Protein AF-A0A0M3JQG2-F1 (afdb_monomer_lite)

Foldseek 3Di:
DKWKWKWACDPVRDTDTDTCPPDHDDDDPRDPGIDIDTPFPEEAEDADPVVVVVCVVVVVCVVRPPYHYDYDDPPPPPVVPVVVVVPD

Secondary structure (DSSP, 8-state):
---EEEEEEETTTEEEEEETTSS-----S--SSEEEEE--SEEEEES-HHHHHHHHHTTHHHHS-SEEEEE-----SGGGTTTSSS--

pLDDT: mean 70.78, std 16.46, range [41.06, 92.44]

Radius of gyration: 15.54 Å; chains: 1; bounding box: 37×36×29 Å

Structure (mmCIF, N/CA/C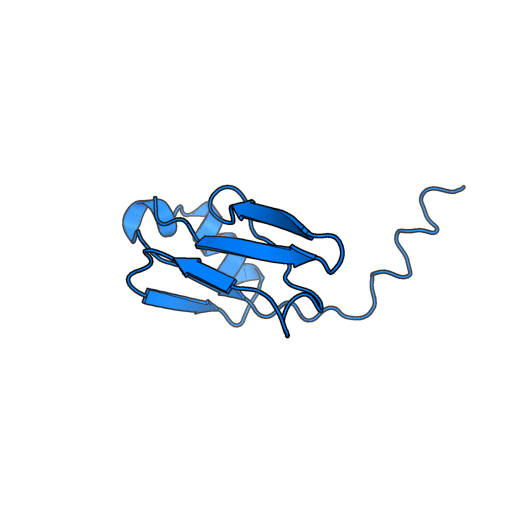/O backbone):
data_AF-A0A0M3JQG2-F1
#
_entry.id   AF-A0A0M3JQG2-F1
#
loop_
_atom_site.group_PDB
_atom_site.id
_atom_site.type_symbol
_atom_site.label_atom_id
_atom_site.label_alt_id
_atom_site.label_comp_id
_atom_site.label_asym_id
_atom_site.label_entity_id
_atom_site.label_seq_id
_atom_site.pdbx_PDB_ins_code
_atom_site.Cartn_x
_atom_site.Cartn_y
_atom_site.Cartn_z
_atom_site.occupancy
_atom_site.B_iso_or_equiv
_atom_site.auth_seq_id
_atom_site.auth_comp_id
_atom_site.auth_asym_id
_atom_site.auth_atom_id
_atom_site.pdbx_PDB_model_num
ATOM 1 N N . MET A 1 1 ? 0.224 -12.019 8.469 1.00 52.88 1 MET A N 1
ATOM 2 C CA . MET A 1 1 ? 0.182 -10.769 7.679 1.00 52.88 1 MET A CA 1
ATOM 3 C C . MET A 1 1 ? 0.250 -11.157 6.211 1.00 52.88 1 MET A C 1
ATOM 5 O O . MET A 1 1 ? 0.925 -12.134 5.913 1.00 52.88 1 MET A O 1
ATOM 9 N N . GLY A 1 2 ? -0.505 -10.513 5.318 1.00 51.06 2 GLY A N 1
ATOM 10 C CA . GLY A 1 2 ? -0.346 -10.774 3.882 1.00 51.06 2 GLY A CA 1
ATOM 11 C C . GLY A 1 2 ? 1.040 -10.313 3.449 1.00 51.06 2 GLY A C 1
ATOM 12 O O . GLY A 1 2 ? 1.422 -9.203 3.798 1.00 51.06 2 GLY A O 1
ATOM 13 N N . SER A 1 3 ? 1.799 -11.166 2.767 1.00 57.28 3 SER A N 1
ATOM 14 C CA . SER A 1 3 ? 3.089 -10.790 2.189 1.00 57.28 3 SER A CA 1
ATOM 15 C C . SER A 1 3 ? 2.945 -10.774 0.671 1.00 57.28 3 SER A C 1
ATOM 17 O O . SER A 1 3 ? 2.321 -11.662 0.077 1.00 57.28 3 SER A O 1
ATOM 19 N N . LEU A 1 4 ? 3.445 -9.701 0.068 1.00 59.28 4 LEU A N 1
ATOM 20 C CA . LEU A 1 4 ? 3.757 -9.638 -1.348 1.00 59.28 4 LEU A CA 1
ATOM 21 C C . LEU A 1 4 ? 5.267 -9.831 -1.431 1.00 59.28 4 LEU A C 1
ATOM 23 O O . LEU A 1 4 ? 6.019 -9.022 -0.888 1.00 59.28 4 LEU A O 1
ATOM 27 N N . VAL A 1 5 ? 5.683 -10.916 -2.073 1.00 60.56 5 VAL A N 1
ATOM 28 C CA . VAL A 1 5 ? 7.083 -11.172 -2.385 1.00 60.56 5 VAL A CA 1
ATOM 29 C C . VAL A 1 5 ? 7.248 -10.918 -3.872 1.00 60.56 5 VAL A C 1
ATOM 31 O O . VAL A 1 5 ? 6.579 -11.542 -4.697 1.00 60.56 5 VAL A O 1
ATOM 34 N N . VAL A 1 6 ? 8.124 -9.982 -4.209 1.00 59.69 6 VAL A N 1
ATOM 35 C CA . VAL A 1 6 ? 8.522 -9.732 -5.592 1.00 59.69 6 VAL A CA 1
ATOM 36 C C . VAL A 1 6 ? 9.820 -10.490 -5.833 1.00 59.69 6 VAL A C 1
ATOM 38 O O . VAL A 1 6 ? 10.811 -10.264 -5.133 1.00 59.69 6 VAL A O 1
ATOM 41 N N . GLU A 1 7 ? 9.807 -11.418 -6.787 1.00 55.97 7 GLU A N 1
ATOM 42 C CA . GLU A 1 7 ? 11.005 -12.126 -7.228 1.00 55.97 7 GLU A CA 1
ATOM 43 C C . GLU A 1 7 ? 11.495 -11.522 -8.544 1.00 55.97 7 GLU A C 1
ATOM 45 O O . GLU A 1 7 ? 10.822 -11.563 -9.572 1.00 55.97 7 GLU A O 1
ATOM 50 N N . MET A 1 8 ? 12.696 -10.950 -8.513 1.00 55.97 8 MET A N 1
ATOM 51 C CA . MET A 1 8 ? 13.354 -10.406 -9.695 1.00 55.97 8 MET A CA 1
ATOM 52 C C . MET A 1 8 ? 14.462 -11.312 -10.162 1.00 55.97 8 MET A C 1
ATOM 54 O O . MET A 1 8 ? 15.459 -11.496 -9.464 1.00 55.97 8 MET A O 1
ATOM 58 N N . SER A 1 9 ? 14.311 -11.826 -11.377 1.00 53.03 9 SER A N 1
ATOM 59 C CA . SER A 1 9 ? 15.396 -12.484 -12.085 1.00 53.03 9 SER A CA 1
ATOM 60 C C . SER A 1 9 ? 16.246 -11.424 -12.783 1.00 53.03 9 SER A C 1
ATOM 62 O O . SER A 1 9 ? 15.942 -10.991 -13.892 1.00 53.03 9 SER A O 1
ATOM 64 N N . VAL A 1 10 ? 17.325 -10.983 -12.133 1.00 54.75 10 VAL A N 1
ATOM 65 C CA . VAL A 1 10 ? 18.325 -10.128 -12.789 1.00 54.75 10 VAL A CA 1
ATOM 66 C C . VAL A 1 10 ? 19.086 -10.981 -13.808 1.00 54.75 10 VAL A C 1
ATOM 68 O O . VAL A 1 10 ? 19.409 -12.134 -13.515 1.00 54.75 10 VAL A O 1
ATOM 71 N N . ALA A 1 11 ? 19.424 -10.414 -14.975 1.00 55.22 11 ALA A N 1
ATOM 72 C CA . ALA A 1 11 ? 20.106 -11.059 -16.115 1.00 55.22 11 ALA A CA 1
ATOM 73 C C . ALA A 1 11 ? 21.433 -11.802 -15.796 1.00 55.22 11 ALA A C 1
ATOM 75 O O . ALA A 1 11 ? 22.047 -12.389 -16.680 1.00 55.22 11 ALA A O 1
ATOM 76 N N . GLN A 1 12 ? 21.871 -11.801 -14.534 1.00 53.97 12 GLN A N 1
ATOM 77 C CA . GLN A 1 12 ? 23.034 -12.511 -14.000 1.00 53.97 12 GLN A CA 1
ATOM 78 C C . GLN A 1 12 ? 22.671 -13.680 -13.060 1.00 53.97 12 GLN A C 1
ATOM 80 O O . GLN A 1 12 ? 23.485 -14.071 -12.226 1.00 53.97 12 GLN A O 1
ATOM 85 N N . GLN A 1 13 ? 21.468 -14.259 -13.169 1.00 52.97 13 GLN A N 1
ATOM 86 C CA . GLN A 1 13 ? 21.067 -15.457 -12.407 1.00 52.97 13 GLN A CA 1
ATOM 87 C C . GLN A 1 13 ? 20.975 -15.238 -10.883 1.00 52.97 13 GLN A C 1
ATOM 89 O O . GLN A 1 13 ? 20.996 -16.186 -10.097 1.00 52.97 13 GLN A O 1
ATOM 94 N N . ARG A 1 14 ? 20.850 -13.975 -10.455 1.00 53.56 14 ARG A N 1
ATOM 95 C CA . ARG A 1 14 ? 20.611 -13.590 -9.063 1.00 53.56 14 ARG A CA 1
ATOM 96 C C . ARG A 1 14 ? 19.135 -13.256 -8.901 1.00 53.56 14 ARG A C 1
ATOM 98 O O . ARG A 1 14 ? 18.678 -12.231 -9.398 1.00 53.56 14 ARG A O 1
ATOM 105 N N . VAL A 1 15 ? 18.414 -14.122 -8.194 1.00 61.59 15 VAL A N 1
ATOM 106 C CA . VAL A 1 15 ? 17.036 -13.848 -7.780 1.00 61.59 15 VAL A CA 1
ATOM 107 C C . VAL A 1 15 ? 17.088 -12.877 -6.605 1.00 61.59 15 VAL A C 1
ATOM 109 O O . VAL A 1 15 ? 17.561 -13.229 -5.522 1.00 61.59 15 VAL A O 1
ATOM 112 N N . GLN A 1 16 ? 16.648 -11.639 -6.817 1.00 68.19 16 GLN A N 1
ATOM 113 C CA . GLN A 1 16 ? 16.425 -10.698 -5.725 1.00 68.19 16 GLN A CA 1
ATOM 114 C C . GLN A 1 16 ? 14.996 -10.893 -5.218 1.00 68.19 16 GLN A C 1
ATOM 116 O O . GLN A 1 16 ? 14.040 -10.691 -5.960 1.00 68.19 16 GLN A O 1
ATOM 121 N N . ARG A 1 17 ? 14.864 -11.324 -3.959 1.00 69.69 17 ARG A N 1
ATOM 122 C CA . ARG A 1 17 ? 13.575 -11.431 -3.268 1.00 69.69 17 ARG A CA 1
ATOM 123 C C . ARG A 1 17 ? 13.339 -10.164 -2.470 1.00 69.69 17 ARG A C 1
ATOM 125 O O . ARG A 1 17 ? 14.106 -9.876 -1.551 1.00 69.69 17 ARG A O 1
ATOM 132 N N . LEU A 1 18 ? 12.287 -9.437 -2.810 1.00 72.50 18 LEU A N 1
ATOM 133 C CA . LEU A 1 18 ? 11.863 -8.252 -2.085 1.00 72.50 18 LEU A CA 1
ATOM 134 C C . LEU A 1 18 ? 10.563 -8.561 -1.344 1.00 72.50 18 LEU A C 1
ATOM 136 O O . LEU A 1 18 ? 9.537 -8.821 -1.967 1.00 72.50 18 LEU A O 1
ATOM 140 N N . ASP A 1 19 ? 10.619 -8.563 -0.014 1.00 74.81 19 ASP A N 1
ATOM 141 C CA . ASP A 1 19 ? 9.434 -8.731 0.828 1.00 74.81 19 ASP A CA 1
ATOM 142 C C . ASP A 1 19 ? 8.815 -7.361 1.122 1.00 74.81 19 ASP A C 1
ATOM 144 O O . ASP A 1 19 ? 9.378 -6.549 1.858 1.00 74.81 19 ASP A O 1
ATOM 148 N N . CYS A 1 20 ? 7.641 -7.112 0.548 1.00 75.38 20 CYS A N 1
ATOM 149 C CA . CYS A 1 20 ? 6.895 -5.864 0.698 1.00 75.38 20 CYS A CA 1
ATOM 150 C C . CYS A 1 20 ? 5.995 -5.849 1.949 1.00 75.38 20 CYS A C 1
ATOM 152 O O . CYS A 1 20 ? 5.129 -4.984 2.068 1.00 75.38 20 CYS A O 1
ATOM 154 N N . SER A 1 21 ? 6.129 -6.814 2.869 1.00 74.88 21 SER A N 1
ATOM 155 C CA . SER A 1 21 ? 5.290 -6.889 4.076 1.00 74.88 21 SER A CA 1
ATOM 156 C C . SER A 1 21 ? 5.736 -5.973 5.219 1.00 74.88 21 SER A C 1
ATOM 158 O O . SER A 1 21 ? 4.929 -5.656 6.093 1.00 74.88 21 SER A O 1
ATOM 160 N N . SER A 1 22 ? 7.004 -5.555 5.229 1.00 70.62 22 SER A N 1
ATOM 161 C CA . SER A 1 22 ? 7.607 -4.790 6.328 1.00 70.62 22 SER A CA 1
ATOM 162 C C . SER A 1 22 ? 7.617 -3.280 6.088 1.00 70.62 22 SER A C 1
ATOM 164 O O . SER A 1 22 ? 7.505 -2.512 7.043 1.00 70.62 22 SER A O 1
ATOM 166 N N . ALA A 1 23 ? 7.723 -2.849 4.831 1.00 72.50 23 ALA A N 1
ATOM 167 C CA . ALA A 1 23 ? 7.767 -1.444 4.453 1.00 72.50 23 ALA A CA 1
ATOM 168 C C . ALA A 1 23 ? 7.148 -1.215 3.063 1.00 72.50 23 ALA A C 1
ATOM 170 O O . ALA A 1 23 ? 7.209 -2.109 2.213 1.00 72.50 23 ALA A O 1
ATOM 171 N N . PRO A 1 24 ? 6.582 -0.019 2.802 1.00 73.12 24 PRO A N 1
ATOM 172 C CA . PRO A 1 24 ? 6.190 0.383 1.458 1.00 73.12 24 PRO A CA 1
ATOM 173 C C . PRO A 1 24 ? 7.396 0.364 0.518 1.00 73.12 24 PRO A C 1
ATOM 175 O O . PRO A 1 24 ? 8.455 0.897 0.844 1.00 73.12 24 PRO A O 1
ATOM 178 N N . VAL A 1 25 ? 7.217 -0.223 -0.661 1.00 77.50 25 VAL A N 1
ATOM 179 C CA . VAL A 1 25 ? 8.239 -0.288 -1.706 1.00 77.50 25 VAL A CA 1
ATOM 180 C C . VAL A 1 25 ? 7.802 0.587 -2.872 1.00 77.50 25 VAL A C 1
ATOM 182 O O . VAL A 1 25 ? 6.684 0.448 -3.368 1.00 77.50 25 VAL A O 1
ATOM 185 N N . VAL A 1 26 ? 8.697 1.462 -3.332 1.00 75.06 26 VAL A N 1
ATOM 186 C CA . VAL A 1 26 ? 8.520 2.173 -4.601 1.00 75.06 26 VAL A CA 1
ATOM 187 C C . VAL A 1 26 ? 8.948 1.241 -5.724 1.00 75.06 26 VAL A C 1
ATOM 189 O O . VAL A 1 26 ? 10.088 0.782 -5.754 1.00 75.06 26 VAL A O 1
ATOM 192 N N . ILE A 1 27 ? 8.027 0.953 -6.639 1.00 72.38 27 ILE A N 1
ATOM 193 C CA . ILE A 1 27 ? 8.315 0.118 -7.800 1.00 72.38 27 ILE A CA 1
ATOM 194 C C . ILE A 1 27 ? 8.532 1.044 -9.002 1.00 72.38 27 ILE A C 1
ATOM 196 O O . ILE A 1 27 ? 7.589 1.373 -9.718 1.00 72.38 27 ILE A O 1
ATOM 200 N N . SER A 1 28 ? 9.768 1.507 -9.192 1.00 68.25 28 SER A N 1
ATOM 201 C CA . SER A 1 28 ? 10.191 2.269 -10.379 1.00 68.25 28 SER A CA 1
ATOM 202 C C . SER A 1 28 ? 10.870 1.325 -11.374 1.00 68.25 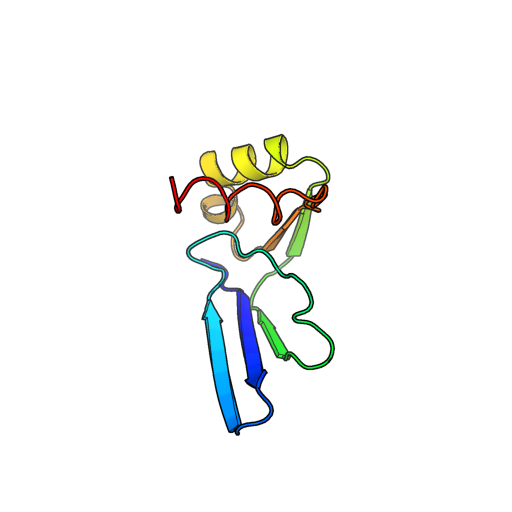28 SER A C 1
ATOM 204 O O . SER A 1 28 ? 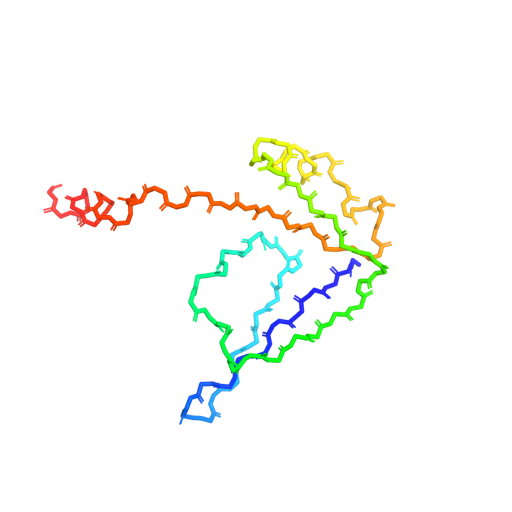11.682 0.516 -10.943 1.00 68.25 28 SER A O 1
ATOM 206 N N . GLU A 1 29 ? 10.514 1.394 -12.667 1.00 54.81 29 GLU A N 1
ATOM 207 C CA . GLU A 1 29 ? 11.084 0.658 -13.834 1.00 54.81 29 GLU A CA 1
ATOM 208 C C . GLU A 1 29 ? 11.290 -0.870 -13.712 1.00 54.81 29 GLU A C 1
ATOM 210 O O . GLU A 1 29 ? 11.722 -1.534 -14.648 1.00 54.81 29 GLU A O 1
ATOM 215 N N . LEU A 1 30 ? 10.915 -1.466 -12.589 1.00 56.12 30 LEU A N 1
ATOM 216 C CA . LEU A 1 30 ? 11.290 -2.814 -12.194 1.00 56.12 30 LEU A CA 1
ATOM 217 C C . LEU A 1 30 ? 10.482 -3.920 -12.921 1.00 56.12 30 LEU A C 1
ATOM 219 O O . LEU A 1 30 ? 10.644 -5.091 -12.609 1.00 56.12 30 LEU A O 1
ATOM 223 N N . ILE A 1 31 ? 9.588 -3.615 -13.871 1.00 58.25 31 ILE A N 1
ATOM 224 C CA . ILE A 1 31 ? 8.479 -4.534 -14.207 1.00 58.25 31 ILE A CA 1
ATOM 225 C C . ILE A 1 31 ? 8.210 -4.742 -15.702 1.00 58.25 31 ILE A C 1
ATOM 227 O O . ILE A 1 31 ? 7.091 -4.558 -16.170 1.00 58.25 31 ILE A O 1
ATOM 231 N N . GLU A 1 32 ? 9.181 -5.237 -16.457 1.00 58.31 32 GLU A N 1
ATOM 232 C CA . GLU A 1 32 ? 8.809 -6.105 -17.593 1.00 58.31 32 GLU A CA 1
ATOM 233 C C . GLU A 1 32 ? 9.092 -7.585 -17.314 1.00 58.31 32 GLU A C 1
ATOM 235 O O . GLU A 1 32 ? 8.429 -8.449 -17.879 1.00 58.31 32 GLU A O 1
ATOM 240 N N . SER A 1 33 ? 10.007 -7.902 -16.392 1.00 64.00 33 SER A N 1
ATOM 241 C CA . SER A 1 33 ? 10.528 -9.264 -16.207 1.00 64.00 33 SER A CA 1
ATOM 242 C C . SER A 1 33 ? 10.590 -9.720 -14.740 1.00 64.00 33 SER A C 1
ATOM 244 O O . SER A 1 33 ? 11.561 -10.361 -14.334 1.00 64.00 33 SER A O 1
ATOM 246 N N . ALA A 1 34 ? 9.598 -9.351 -13.926 1.00 72.00 34 ALA A N 1
ATOM 247 C CA . ALA A 1 34 ? 9.510 -9.760 -12.521 1.00 72.00 34 ALA A CA 1
ATOM 248 C C . ALA A 1 34 ? 8.310 -10.682 -12.280 1.00 72.00 34 ALA A C 1
ATOM 250 O O . ALA A 1 34 ? 7.222 -10.432 -12.803 1.00 72.00 34 ALA A O 1
ATOM 251 N N . ASP A 1 35 ? 8.509 -11.700 -11.442 1.00 74.69 35 ASP A N 1
ATOM 252 C CA . ASP A 1 35 ? 7.445 -12.593 -10.996 1.00 74.69 35 ASP A CA 1
ATOM 253 C C . ASP A 1 35 ? 6.859 -12.084 -9.673 1.00 74.69 35 ASP A C 1
ATOM 255 O O . ASP A 1 35 ? 7.569 -11.787 -8.705 1.00 74.69 35 ASP A O 1
ATOM 259 N N . TYR A 1 36 ? 5.531 -11.985 -9.632 1.00 75.94 36 TYR A N 1
ATOM 260 C CA . TYR A 1 36 ? 4.782 -11.500 -8.474 1.00 75.94 36 TYR A CA 1
ATOM 261 C C . TYR A 1 36 ? 4.113 -12.656 -7.746 1.00 75.94 36 TYR A C 1
ATOM 263 O O . TYR A 1 36 ? 3.202 -13.292 -8.277 1.00 75.94 36 TYR A O 1
ATOM 271 N N . LEU A 1 37 ? 4.514 -12.889 -6.497 1.00 80.56 37 LEU A N 1
ATOM 272 C CA . LEU A 1 37 ? 3.935 -13.911 -5.632 1.00 80.56 37 LEU A CA 1
ATOM 273 C C . LEU A 1 37 ? 3.218 -13.254 -4.454 1.00 80.56 37 LEU A C 1
ATOM 275 O O . LEU A 1 37 ? 3.811 -12.532 -3.650 1.00 80.56 37 LEU A O 1
ATOM 279 N N . THR A 1 38 ? 1.913 -13.503 -4.333 1.00 81.50 38 THR A N 1
ATOM 280 C CA . THR A 1 38 ? 1.120 -12.960 -3.229 1.00 81.50 38 THR A CA 1
ATOM 281 C C . THR A 1 38 ? 0.027 -13.903 -2.750 1.00 81.50 38 THR A C 1
ATOM 283 O O . THR A 1 38 ? -0.611 -14.598 -3.535 1.00 81.50 38 THR 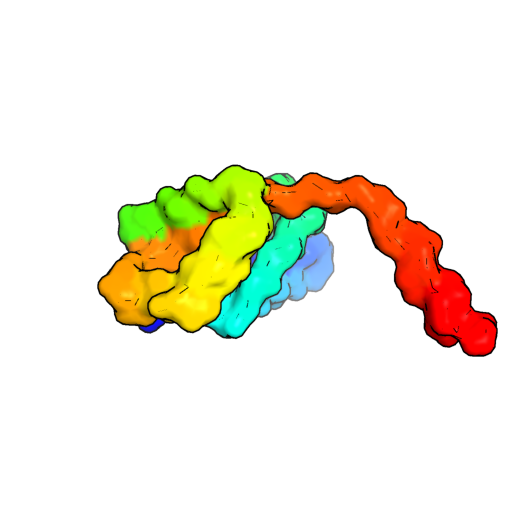A O 1
ATOM 286 N N . ASN A 1 39 ? -0.227 -13.848 -1.441 1.00 84.44 39 ASN A N 1
ATOM 287 C CA . ASN A 1 39 ? -1.359 -14.500 -0.779 1.00 84.44 39 ASN A CA 1
ATOM 288 C C . ASN A 1 39 ? -2.476 -13.498 -0.422 1.00 84.44 39 ASN A C 1
ATOM 290 O O . ASN A 1 39 ? -3.301 -13.767 0.454 1.00 84.44 39 ASN A O 1
ATOM 294 N N . ALA A 1 40 ? -2.470 -12.301 -1.016 1.00 85.19 40 ALA A N 1
ATOM 295 C CA . ALA A 1 40 ? -3.471 -11.276 -0.752 1.00 85.19 40 ALA A CA 1
ATOM 296 C C . ALA A 1 40 ? -4.850 -11.669 -1.299 1.00 85.19 40 ALA A C 1
ATOM 298 O O . ALA A 1 40 ? -4.980 -12.180 -2.407 1.00 85.19 40 ALA A O 1
ATOM 299 N N . ARG A 1 41 ? -5.900 -11.395 -0.520 1.00 89.06 41 ARG A N 1
ATOM 300 C CA . ARG A 1 41 ? -7.296 -11.638 -0.918 1.00 89.06 41 ARG A CA 1
ATOM 301 C C . ARG A 1 41 ? -7.866 -10.519 -1.778 1.00 89.06 41 ARG A C 1
ATOM 303 O O . ARG A 1 41 ? -8.822 -10.745 -2.509 1.00 89.06 41 ARG A O 1
ATOM 310 N N . PHE A 1 42 ? -7.324 -9.316 -1.638 1.00 87.19 42 PHE A N 1
ATOM 311 C CA . PHE A 1 42 ? -7.735 -8.147 -2.398 1.00 87.19 42 PHE A CA 1
ATOM 312 C C . PHE A 1 42 ? -6.604 -7.119 -2.461 1.00 87.19 42 PHE A C 1
ATOM 314 O O . PHE A 1 42 ? -5.672 -7.133 -1.649 1.00 87.19 42 PHE A O 1
ATOM 321 N N . ILE A 1 43 ? -6.725 -6.219 -3.432 1.00 88.69 43 ILE A N 1
ATOM 322 C CA . ILE A 1 43 ? -5.839 -5.075 -3.624 1.00 88.69 43 ILE A CA 1
ATOM 323 C C . ILE A 1 43 ? -6.667 -3.813 -3.392 1.00 88.69 43 ILE A C 1
ATOM 325 O O . ILE A 1 43 ? -7.735 -3.651 -3.981 1.00 88.69 43 ILE A O 1
ATOM 329 N N . LEU A 1 44 ? -6.182 -2.931 -2.525 1.00 89.56 44 LEU A N 1
ATOM 330 C CA . LEU A 1 44 ? -6.752 -1.614 -2.285 1.00 89.56 44 LEU A CA 1
ATOM 331 C C . LEU A 1 44 ? -5.908 -0.568 -3.013 1.00 89.56 44 LEU A C 1
ATOM 333 O O . LEU A 1 44 ? -4.756 -0.336 -2.652 1.00 89.56 44 LEU A O 1
ATOM 337 N N . VAL A 1 45 ? -6.494 0.070 -4.022 1.00 91.12 45 VAL A N 1
ATOM 338 C CA . VAL A 1 45 ? -5.860 1.180 -4.740 1.00 91.12 45 VAL A CA 1
ATOM 339 C C . VAL A 1 45 ? -6.270 2.490 -4.081 1.00 91.12 45 VAL A C 1
ATOM 341 O O . VAL A 1 45 ? -7.458 2.774 -3.931 1.00 91.12 45 VAL A O 1
ATOM 344 N N . VAL A 1 46 ? -5.283 3.283 -3.678 1.00 90.12 46 VAL A N 1
ATOM 345 C CA . VAL A 1 46 ? -5.468 4.569 -3.006 1.00 90.12 46 VAL A CA 1
ATOM 346 C C . VAL A 1 46 ? -4.885 5.664 -3.890 1.00 90.12 46 VAL A C 1
ATOM 348 O O . VAL A 1 46 ? -3.719 5.619 -4.255 1.00 90.12 46 VAL A O 1
ATOM 351 N N . GLU A 1 47 ? -5.694 6.655 -4.255 1.00 86.44 47 GLU A N 1
ATOM 352 C CA . GLU A 1 47 ? -5.262 7.718 -5.174 1.00 86.44 47 GLU A CA 1
ATOM 353 C C . GLU A 1 47 ? -4.315 8.729 -4.508 1.00 86.44 47 GLU A C 1
ATOM 355 O O . GLU A 1 47 ? -3.400 9.253 -5.137 1.00 86.44 47 GLU A O 1
ATOM 360 N N . LYS A 1 48 ? -4.542 9.027 -3.225 1.00 87.00 48 LYS A N 1
ATOM 361 C CA . LYS A 1 48 ? -3.826 10.080 -2.498 1.00 87.00 48 LYS A CA 1
ATOM 362 C C . LYS A 1 48 ? -2.823 9.489 -1.519 1.00 87.00 48 LYS A C 1
ATOM 364 O O . LYS A 1 48 ? -3.217 8.764 -0.604 1.00 87.00 48 LYS A O 1
ATOM 369 N N . ASP A 1 49 ? -1.569 9.925 -1.621 1.00 85.81 49 ASP A N 1
ATOM 370 C CA . ASP A 1 49 ? -0.486 9.494 -0.727 1.00 85.81 49 ASP A CA 1
ATOM 371 C C . ASP A 1 49 ? -0.815 9.739 0.760 1.00 85.81 49 ASP A C 1
ATOM 373 O O . ASP A 1 49 ? -0.667 8.848 1.589 1.00 85.81 49 ASP A O 1
ATOM 377 N N . ALA A 1 50 ? -1.420 10.883 1.101 1.00 88.38 50 ALA A N 1
ATOM 378 C CA . ALA A 1 50 ? -1.833 11.169 2.479 1.00 88.38 50 ALA A CA 1
ATOM 379 C C . ALA A 1 50 ? -2.826 10.133 3.047 1.00 88.38 50 ALA A C 1
ATOM 381 O O . ALA A 1 50 ? -2.757 9.769 4.222 1.00 88.38 50 ALA A O 1
ATOM 382 N N . THR A 1 51 ? -3.751 9.637 2.219 1.00 89.75 51 THR A N 1
ATOM 383 C CA . THR A 1 51 ? -4.698 8.587 2.621 1.00 89.75 51 THR A CA 1
ATOM 384 C C . THR A 1 51 ? -3.992 7.243 2.752 1.00 89.75 51 THR A C 1
ATOM 386 O O . THR A 1 51 ? -4.265 6.507 3.698 1.00 89.75 51 THR A O 1
ATOM 389 N N . PHE A 1 52 ? -3.058 6.943 1.850 1.00 90.69 52 PHE A N 1
ATOM 390 C CA . PHE A 1 52 ? -2.240 5.736 1.904 1.00 90.69 52 PHE A CA 1
ATOM 391 C C . PHE A 1 52 ? -1.434 5.666 3.209 1.00 90.69 52 PHE A C 1
ATOM 393 O O . PHE A 1 52 ? -1.553 4.693 3.956 1.00 90.69 52 PHE A O 1
ATOM 400 N N . GLN A 1 53 ? -0.713 6.740 3.545 1.00 87.62 53 GLN A N 1
ATOM 401 C CA . GLN A 1 53 ? 0.060 6.846 4.786 1.00 87.62 53 GLN A CA 1
ATOM 402 C C . GLN A 1 53 ? -0.826 6.707 6.028 1.00 87.62 53 GLN A C 1
ATOM 404 O O . GLN A 1 53 ? -0.479 5.996 6.973 1.00 87.62 53 GLN A O 1
ATOM 409 N N . LYS A 1 54 ? -2.010 7.331 6.019 1.00 92.00 54 LYS A N 1
ATOM 410 C CA . LYS A 1 54 ? -2.964 7.231 7.128 1.00 92.00 54 LYS A CA 1
ATOM 411 C C . LYS A 1 54 ? -3.465 5.798 7.341 1.00 92.00 54 LYS A C 1
ATOM 413 O O . LYS A 1 54 ? -3.510 5.339 8.477 1.00 92.00 54 LYS A O 1
ATOM 418 N N . LEU A 1 55 ? -3.793 5.068 6.273 1.00 90.75 55 LEU A N 1
ATOM 419 C CA . LEU A 1 55 ? -4.236 3.669 6.363 1.00 90.75 55 LEU A CA 1
ATOM 420 C C . LEU A 1 55 ? -3.151 2.745 6.933 1.00 90.75 55 LEU A C 1
ATOM 422 O O . LEU A 1 55 ? -3.465 1.823 7.691 1.00 90.75 55 LEU A O 1
ATOM 426 N N . ILE A 1 56 ? -1.883 3.001 6.596 1.00 88.38 56 ILE A N 1
ATOM 427 C CA . ILE A 1 56 ? -0.741 2.282 7.175 1.00 88.38 56 ILE A CA 1
ATOM 428 C C . ILE A 1 56 ? -0.641 2.575 8.674 1.00 88.38 56 ILE A C 1
ATOM 430 O O . ILE A 1 56 ? -0.603 1.636 9.468 1.00 88.38 56 ILE A O 1
ATOM 434 N N . GLN A 1 57 ? -0.657 3.853 9.067 1.00 89.12 57 GLN A N 1
ATOM 435 C CA . GLN A 1 57 ? -0.571 4.256 10.478 1.00 89.12 57 GLN A CA 1
ATOM 436 C C . GLN A 1 57 ? -1.722 3.701 11.326 1.00 89.12 57 GLN A C 1
ATOM 438 O O . GLN A 1 57 ? -1.505 3.285 12.460 1.00 89.12 57 GLN A O 1
ATOM 443 N N . GLU A 1 58 ? -2.938 3.638 10.781 1.00 92.44 58 GLU A N 1
ATOM 444 C CA . GLU A 1 58 ? -4.109 3.073 11.468 1.00 92.44 58 GLU A CA 1
ATOM 445 C C . GLU A 1 58 ? -4.121 1.531 11.509 1.00 92.44 58 GLU A C 1
ATOM 447 O O . GLU A 1 58 ? -5.049 0.920 12.060 1.00 92.44 58 GLU A O 1
ATOM 452 N N . GLY A 1 59 ? -3.103 0.884 10.933 1.00 88.69 59 GLY A N 1
ATOM 453 C CA . GLY A 1 59 ? -2.944 -0.564 10.952 1.00 88.69 59 GLY A CA 1
ATOM 454 C C . GLY A 1 59 ? -3.988 -1.293 10.110 1.00 88.69 59 GLY A C 1
ATOM 455 O O . GLY A 1 59 ? -4.443 -2.368 10.502 1.00 88.69 59 GLY A O 1
ATOM 456 N N . PHE A 1 60 ? -4.391 -0.743 8.959 1.00 89.62 60 PHE A N 1
ATOM 457 C CA . PHE A 1 60 ? -5.378 -1.373 8.070 1.00 89.62 60 PHE A CA 1
ATOM 458 C C . PHE A 1 60 ? -5.027 -2.837 7.756 1.00 89.62 60 PHE A C 1
ATOM 460 O O . PHE A 1 60 ? -5.875 -3.722 7.868 1.00 89.62 60 PHE A O 1
ATOM 467 N N . LEU A 1 61 ? -3.755 -3.112 7.452 1.00 85.12 61 LEU A N 1
ATOM 468 C CA . LEU A 1 61 ? -3.263 -4.461 7.152 1.00 85.12 61 LEU A CA 1
ATOM 469 C C . LEU A 1 61 ? -3.298 -5.415 8.354 1.00 85.12 61 LEU A C 1
ATOM 471 O O . LEU A 1 61 ? -3.299 -6.625 8.159 1.00 85.12 61 LEU A O 1
ATOM 475 N N . LEU A 1 62 ? -3.377 -4.913 9.589 1.00 86.31 62 LEU A N 1
ATOM 476 C CA . LEU A 1 62 ? -3.571 -5.756 10.774 1.00 86.31 62 LEU A CA 1
ATOM 477 C C . LEU A 1 62 ? -5.026 -6.222 10.897 1.00 86.31 62 LEU A C 1
ATOM 479 O O . LEU A 1 62 ? -5.282 -7.326 11.368 1.00 86.31 62 LEU A O 1
ATOM 483 N N . LYS A 1 63 ? -5.974 -5.389 10.455 1.00 88.38 63 LYS A N 1
ATOM 484 C CA . LYS A 1 63 ? -7.418 -5.647 10.565 1.00 88.38 63 LYS A CA 1
ATOM 485 C C . LYS A 1 63 ? -7.977 -6.403 9.363 1.00 88.38 63 LYS A C 1
ATOM 487 O O . LYS A 1 63 ? -8.864 -7.233 9.525 1.00 88.38 63 LYS A O 1
ATOM 492 N N . PHE A 1 64 ? -7.456 -6.125 8.169 1.00 85.38 64 PHE A N 1
ATOM 493 C CA . PHE A 1 64 ? -8.014 -6.608 6.903 1.00 85.38 64 PHE A CA 1
ATOM 494 C C . PHE A 1 64 ? -7.028 -7.457 6.088 1.00 85.38 64 PHE A C 1
ATOM 496 O O . PHE A 1 64 ? -7.153 -7.569 4.871 1.00 85.38 64 PHE A O 1
ATOM 503 N N . ALA A 1 65 ? -6.044 -8.077 6.745 1.00 83.81 65 ALA A N 1
ATOM 504 C CA . ALA A 1 65 ? -5.136 -9.014 6.092 1.00 83.81 65 ALA A CA 1
ATOM 505 C C . ALA A 1 65 ? -5.834 -10.307 5.611 1.00 83.81 65 ALA A C 1
ATOM 507 O O . ALA A 1 65 ? -6.822 -10.751 6.201 1.00 83.81 65 ALA A O 1
ATOM 508 N N . PRO A 1 66 ? -5.247 -10.993 4.611 1.00 88.12 66 PRO A N 1
ATOM 509 C CA . PRO A 1 66 ? -4.113 -10.554 3.793 1.00 88.12 66 PRO A CA 1
ATOM 510 C C . PRO A 1 66 ? -4.574 -9.628 2.650 1.00 88.12 66 PRO A C 1
ATOM 512 O O . PRO A 1 66 ? -5.479 -9.978 1.897 1.00 88.12 66 PRO A O 1
ATOM 515 N N . ALA A 1 67 ? -3.938 -8.463 2.508 1.00 87.44 67 ALA A N 1
ATOM 516 C CA . ALA A 1 67 ? -4.276 -7.449 1.508 1.00 87.44 67 ALA A CA 1
ATOM 517 C C . ALA A 1 67 ? -3.017 -6.718 1.023 1.00 87.44 67 ALA A C 1
ATOM 519 O O . ALA A 1 67 ? -2.027 -6.664 1.752 1.00 87.44 67 ALA A O 1
ATOM 520 N N . ILE A 1 68 ? -3.072 -6.149 -0.181 1.00 88.38 68 ILE A N 1
ATOM 521 C CA . ILE A 1 68 ? -2.051 -5.233 -0.712 1.00 88.38 68 ILE A CA 1
ATOM 522 C C . ILE A 1 68 ? -2.668 -3.840 -0.789 1.00 88.38 68 ILE A C 1
ATOM 524 O O . ILE A 1 68 ? -3.795 -3.699 -1.260 1.00 88.38 68 ILE A O 1
ATOM 528 N N . ILE A 1 69 ? -1.933 -2.818 -0.357 1.00 88.31 69 ILE A N 1
ATOM 529 C CA . ILE A 1 69 ? -2.309 -1.419 -0.577 1.00 88.31 69 ILE A CA 1
ATOM 530 C C . ILE A 1 69 ? -1.330 -0.840 -1.594 1.00 88.31 69 ILE A C 1
ATOM 532 O O . ILE A 1 69 ? -0.121 -0.968 -1.419 1.00 88.31 69 ILE A O 1
ATOM 536 N N . VAL A 1 70 ? -1.847 -0.205 -2.641 1.00 87.94 70 VAL A N 1
ATOM 537 C CA . VAL A 1 70 ? -1.046 0.456 -3.678 1.00 87.94 70 VAL A CA 1
ATOM 538 C C . VAL A 1 70 ? -1.460 1.917 -3.755 1.00 87.94 70 VAL A C 1
ATOM 540 O O . VAL A 1 70 ? -2.653 2.221 -3.727 1.00 87.94 70 VAL A O 1
ATOM 543 N N . THR A 1 71 ? -0.484 2.814 -3.875 1.00 88.81 71 THR A N 1
ATOM 544 C CA . THR A 1 71 ? -0.717 4.225 -4.194 1.00 88.81 71 THR A CA 1
ATOM 545 C C . THR A 1 71 ? 0.078 4.620 -5.423 1.00 88.81 71 THR A C 1
ATOM 547 O O . THR A 1 71 ? 1.176 4.114 -5.655 1.00 88.81 71 THR A O 1
ATOM 550 N N . VAL A 1 72 ? -0.475 5.538 -6.210 1.00 82.00 72 VAL A N 1
ATOM 551 C CA . VAL A 1 72 ? 0.270 6.181 -7.290 1.00 82.00 72 VAL A CA 1
ATOM 552 C C . VAL A 1 72 ? 1.108 7.299 -6.685 1.00 82.00 72 VAL A C 1
ATOM 554 O O . VAL A 1 72 ? 0.587 8.291 -6.180 1.00 82.00 72 VAL A O 1
ATOM 557 N N . VAL A 1 73 ? 2.427 7.132 -6.694 1.00 71.31 73 VAL A N 1
ATOM 558 C CA . VAL A 1 73 ? 3.338 8.217 -6.334 1.00 71.31 73 VAL A CA 1
ATOM 559 C C . VAL A 1 73 ? 3.620 8.999 -7.607 1.00 71.31 73 VAL A C 1
ATOM 561 O O . VAL A 1 73 ? 4.228 8.485 -8.543 1.00 71.31 73 VAL A O 1
ATOM 564 N N . PHE A 1 74 ? 3.168 10.252 -7.666 1.00 62.91 74 PHE A N 1
ATOM 565 C CA . PHE A 1 74 ? 3.577 11.143 -8.744 1.00 62.91 74 PHE A CA 1
ATOM 566 C C . PHE A 1 74 ? 5.010 11.595 -8.454 1.00 62.91 74 PHE A C 1
ATOM 568 O O . PHE A 1 74 ? 5.239 12.558 -7.720 1.00 62.91 74 PHE A O 1
ATOM 575 N N . GLN A 1 75 ? 5.982 10.878 -9.011 1.00 54.34 75 GLN A N 1
ATOM 576 C CA . GLN A 1 75 ? 7.403 11.192 -8.895 1.00 54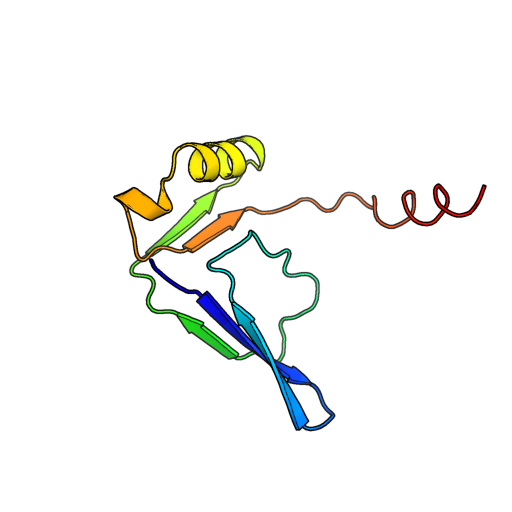.34 75 GLN A CA 1
ATOM 577 C C . GLN A 1 75 ? 7.696 12.438 -9.757 1.00 54.34 75 GLN A C 1
ATOM 579 O O . GLN A 1 75 ? 8.207 12.355 -10.869 1.00 54.34 75 GLN A O 1
ATOM 584 N N . ARG A 1 76 ? 7.301 13.636 -9.288 1.00 45.88 76 ARG A N 1
ATOM 585 C CA . ARG A 1 76 ? 7.728 14.916 -9.885 1.00 45.88 76 ARG A CA 1
ATOM 586 C C . ARG A 1 76 ? 9.227 15.070 -9.639 1.00 45.88 76 ARG A C 1
ATOM 588 O O . ARG A 1 76 ? 9.598 15.695 -8.661 1.00 45.88 76 ARG A O 1
ATOM 595 N N . SER A 1 77 ? 10.061 14.501 -10.508 1.00 43.47 77 SER A N 1
ATOM 596 C CA . SER A 1 77 ? 11.449 14.910 -10.786 1.00 43.47 77 SER A CA 1
ATOM 597 C C . SER A 1 77 ? 12.326 15.318 -9.579 1.00 43.47 77 SER A C 1
ATOM 599 O O . SER A 1 77 ? 13.167 16.205 -9.715 1.00 43.47 77 SER A O 1
ATOM 601 N N . PHE A 1 78 ? 12.144 14.710 -8.403 1.00 46.19 78 PHE A N 1
ATOM 602 C CA . PHE A 1 78 ? 12.853 15.095 -7.173 1.00 46.19 78 PHE A CA 1
ATOM 603 C C . PHE A 1 78 ? 14.169 14.330 -6.973 1.00 46.19 78 PHE A C 1
ATOM 605 O O . PHE A 1 78 ? 14.970 14.69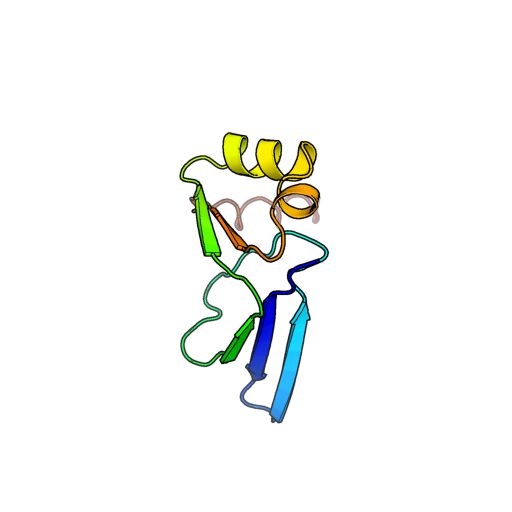8 -6.116 1.00 46.19 78 PHE A O 1
ATOM 612 N N . ASP A 1 79 ? 14.450 13.337 -7.820 1.00 48.47 79 ASP A N 1
ATOM 613 C CA . ASP A 1 79 ? 15.690 12.555 -7.766 1.00 48.47 79 ASP A CA 1
ATOM 614 C C . ASP A 1 79 ? 16.929 13.320 -8.271 1.00 48.47 79 ASP A C 1
ATOM 616 O O . ASP A 1 79 ? 18.040 12.820 -8.155 1.00 48.47 79 ASP A O 1
ATOM 620 N N . HIS A 1 80 ? 16.781 14.552 -8.781 1.00 44.38 80 HIS A N 1
ATOM 621 C CA . HIS A 1 80 ? 17.925 15.395 -9.165 1.00 44.38 80 HIS A CA 1
ATOM 622 C C . HIS A 1 80 ? 18.366 16.411 -8.097 1.00 44.38 80 HIS A C 1
ATOM 624 O O . HIS A 1 80 ? 19.384 17.071 -8.291 1.00 44.38 80 HIS A O 1
ATOM 630 N N . PHE A 1 81 ? 17.639 16.561 -6.981 1.00 41.06 81 PHE A N 1
ATOM 631 C CA . PHE A 1 81 ? 17.985 17.558 -5.952 1.00 41.06 81 PHE A CA 1
ATOM 632 C C . PHE A 1 81 ? 18.657 16.974 -4.703 1.00 41.06 81 PHE A C 1
ATOM 634 O O . PHE A 1 81 ? 19.471 17.660 -4.092 1.00 41.06 81 PHE A O 1
ATOM 641 N N . ASN A 1 82 ? 18.399 15.710 -4.352 1.00 41.62 82 ASN A N 1
ATOM 642 C CA . ASN A 1 82 ? 18.973 15.118 -3.135 1.00 41.62 82 ASN A CA 1
ATOM 643 C C . ASN A 1 82 ? 20.408 14.593 -3.306 1.00 41.62 82 ASN A C 1
ATOM 645 O O . ASN A 1 82 ? 21.087 14.369 -2.313 1.00 41.62 82 ASN A O 1
ATOM 649 N N . THR A 1 83 ? 20.922 14.439 -4.532 1.00 46.00 83 THR A N 1
ATOM 650 C CA . THR A 1 83 ? 22.332 14.048 -4.741 1.00 46.00 83 THR A CA 1
ATOM 651 C C . THR A 1 83 ? 23.297 15.237 -4.656 1.00 46.00 83 THR A C 1
ATOM 653 O O . THR A 1 83 ? 24.500 15.038 -4.531 1.00 46.00 83 THR A O 1
ATOM 656 N N . LEU A 1 84 ? 22.797 16.478 -4.699 1.00 45.72 84 LEU A N 1
ATOM 657 C CA . LEU A 1 84 ? 23.629 17.685 -4.606 1.00 45.72 84 LEU A CA 1
ATOM 658 C C . LEU A 1 84 ? 23.730 18.249 -3.181 1.00 45.72 84 LEU A C 1
ATOM 660 O O . LEU A 1 84 ? 24.603 19.076 -2.930 1.00 45.72 84 LEU A O 1
ATOM 664 N N . SER A 1 85 ? 22.884 17.807 -2.243 1.00 50.69 85 SER A N 1
ATOM 665 C CA . SER A 1 85 ? 22.944 18.248 -0.841 1.00 50.69 85 SER A CA 1
ATOM 666 C C . SER A 1 85 ? 23.915 17.447 0.029 1.00 50.69 85 SER A C 1
ATOM 668 O O . SER A 1 85 ? 24.280 17.932 1.092 1.00 50.69 85 SER A O 1
ATOM 670 N N . ASP A 1 86 ? 24.366 16.273 -0.422 1.00 44.44 86 ASP A N 1
ATOM 671 C CA . ASP A 1 86 ? 25.327 15.434 0.316 1.00 44.44 86 ASP A CA 1
ATOM 672 C C . ASP A 1 86 ? 26.792 15.665 -0.119 1.00 44.44 86 ASP A C 1
ATOM 674 O O . ASP A 1 86 ? 27.686 14.925 0.286 1.00 44.44 86 ASP A O 1
ATOM 678 N N . THR A 1 87 ? 27.065 16.682 -0.954 1.00 47.84 87 THR A N 1
ATOM 679 C CA . THR A 1 87 ? 28.433 16.999 -1.431 1.00 47.84 87 THR A CA 1
ATOM 680 C C . THR A 1 87 ? 28.892 18.444 -1.173 1.00 47.84 87 THR A C 1
ATOM 682 O O . THR A 1 87 ? 29.841 18.896 -1.816 1.00 47.84 87 THR A O 1
ATOM 685 N N . LEU A 1 88 ? 28.269 19.174 -0.240 1.00 43.25 88 LEU A N 1
ATOM 686 C CA . LEU A 1 88 ? 28.746 20.493 0.211 1.00 43.25 88 LEU A CA 1
ATOM 687 C C . LEU A 1 88 ? 28.900 20.563 1.730 1.00 43.25 88 LEU A C 1
ATOM 689 O O . LEU A 1 88 ? 27.955 20.154 2.436 1.00 43.25 88 LEU A O 1
#

Organism: Anisakis simplex (NCBI:txid6269)

Sequence (88 aa):
MGSLVVEMSVAQQRVQRLDCSSAPVVISELIESADYLTNARFILVVEKDATFQKLIQEGFLLKFAPAIIVTVVFQRSFDHFNTLSDTL

InterPro domains:
  IPR034136 Topoisomerase 6 subunit A/Spo11, TOPRIM domain [PF21180] (42-71)
  IPR036078 Spo11/DNA topoisomerase VI subunit A superfamily [SSF56726] (16-71)